Protein AF-A0A8X6WLJ3-F1 (afdb_monomer_lite)

Organism: NCBI:txid2747483

Secondary structure (DSSP, 8-state):
---TTS--HHHHHHHHHHHHHHHHHHHS--S-----PPPPS-SSPPB-PPPP--HHHHHHHHHHHHHHHHHTSS-----S-B---------

Sequence (91 aa):
MKPYHRRPEAVNLVIEEVSEDIERMRKSPLPVKTEHYVRLRGEKPIKTKSYRMSPRQINILKDEIKRLLDLGEIEIGQPDFTSPLILVESP

InterPro domains:
  IPR043502 DNA/RNA polymerase superfamily [SSF56672] (31-89)

Radius of gyration: 22.37 Å; chains: 1; bounding box: 70×23×37 Å

Structure (mmCIF, N/CA/C/O backbone):
data_AF-A0A8X6WLJ3-F1
#
_entry.id   AF-A0A8X6WLJ3-F1
#
loop_
_atom_site.group_PDB
_atom_site.id
_atom_site.type_symbol
_atom_site.label_atom_id
_atom_site.label_alt_id
_atom_site.label_comp_id
_atom_site.label_asym_id
_atom_site.label_entity_id
_atom_site.label_seq_id
_atom_site.pdbx_PDB_ins_code
_atom_site.Cartn_x
_atom_site.Cartn_y
_atom_site.Cartn_z
_atom_site.occupancy
_atom_site.B_iso_or_equiv
_atom_site.auth_seq_id
_atom_site.auth_comp_id
_atom_site.auth_asym_id
_atom_site.auth_atom_id
_atom_site.pdbx_PDB_model_num
ATOM 1 N N . MET A 1 1 ? -53.434 9.576 12.478 1.00 55.28 1 MET A N 1
ATOM 2 C CA . MET A 1 1 ? -52.027 10.004 12.317 1.00 55.28 1 MET A CA 1
ATOM 3 C C . MET A 1 1 ? -51.418 9.149 11.209 1.00 55.28 1 MET A C 1
ATOM 5 O O . MET A 1 1 ? -51.360 7.940 11.380 1.00 55.28 1 MET A O 1
ATOM 9 N N . LYS A 1 2 ? -51.126 9.708 10.023 1.00 55.06 2 LYS A N 1
ATOM 10 C CA . LYS A 1 2 ? -50.612 8.906 8.892 1.00 55.06 2 LYS A CA 1
ATOM 11 C C . LYS A 1 2 ? -49.143 8.524 9.159 1.00 55.06 2 LYS A C 1
ATOM 13 O O . LYS A 1 2 ? -48.416 9.349 9.712 1.00 55.06 2 LYS A O 1
ATOM 18 N N . PRO A 1 3 ? -48.694 7.304 8.816 1.00 60.25 3 PRO A N 1
ATOM 19 C CA . PRO A 1 3 ? -47.352 6.835 9.137 1.00 60.25 3 PRO A CA 1
ATOM 20 C C . PRO A 1 3 ? -46.355 7.409 8.121 1.00 60.25 3 PRO A C 1
ATOM 22 O O . PRO A 1 3 ? -45.933 6.731 7.193 1.00 60.25 3 PRO A O 1
ATOM 25 N N . TYR A 1 4 ? -45.979 8.677 8.291 1.00 59.53 4 TYR A N 1
ATOM 26 C CA . TYR A 1 4 ? -45.035 9.385 7.409 1.00 59.53 4 TYR A CA 1
ATOM 27 C C . TYR A 1 4 ? -43.598 8.829 7.436 1.00 59.53 4 TYR A C 1
ATOM 29 O O . TYR A 1 4 ? -42.757 9.263 6.662 1.00 59.53 4 TYR A O 1
ATOM 37 N N . HIS A 1 5 ? -43.315 7.860 8.308 1.00 68.19 5 HIS A N 1
ATOM 38 C CA . HIS A 1 5 ? -41.985 7.279 8.492 1.00 68.19 5 HIS A CA 1
ATOM 39 C C . HIS A 1 5 ? -41.778 5.991 7.689 1.00 68.19 5 HIS A C 1
ATOM 41 O O . HIS A 1 5 ? -40.667 5.465 7.652 1.00 68.19 5 HIS A O 1
ATOM 47 N N . ARG A 1 6 ? -42.831 5.446 7.061 1.00 70.69 6 ARG A N 1
ATOM 48 C CA . ARG A 1 6 ? -42.687 4.232 6.257 1.00 70.69 6 ARG A CA 1
ATOM 49 C C . ARG A 1 6 ? -42.217 4.620 4.862 1.00 70.69 6 ARG A C 1
ATOM 51 O O . ARG A 1 6 ? -42.944 5.277 4.120 1.00 70.69 6 ARG A O 1
ATOM 58 N N . ARG A 1 7 ? -40.994 4.209 4.524 1.00 75.25 7 ARG A N 1
ATOM 59 C CA . ARG A 1 7 ? -40.431 4.362 3.182 1.00 75.25 7 ARG A CA 1
ATOM 60 C C . ARG A 1 7 ? -41.381 3.712 2.159 1.00 75.25 7 ARG A C 1
ATOM 62 O O . ARG A 1 7 ? -41.804 2.579 2.402 1.00 75.25 7 ARG A O 1
ATOM 69 N N . PRO A 1 8 ? -41.759 4.405 1.067 1.00 84.12 8 PRO A N 1
ATOM 70 C CA . PRO A 1 8 ? -42.603 3.813 0.034 1.00 84.12 8 PRO A CA 1
ATOM 71 C C . PRO A 1 8 ? -41.916 2.595 -0.588 1.00 84.12 8 PRO A C 1
ATOM 73 O O . PRO A 1 8 ? -40.706 2.626 -0.810 1.00 84.12 8 PRO A O 1
ATOM 76 N N . GLU A 1 9 ? -42.680 1.548 -0.902 1.00 84.75 9 GLU A N 1
ATOM 77 C CA . GLU A 1 9 ? -42.147 0.278 -1.427 1.00 84.75 9 GLU A CA 1
ATOM 78 C C . GLU A 1 9 ? -41.344 0.465 -2.716 1.00 84.75 9 GLU A C 1
ATOM 80 O O . GLU A 1 9 ? -40.281 -0.127 -2.866 1.00 84.75 9 GLU A O 1
A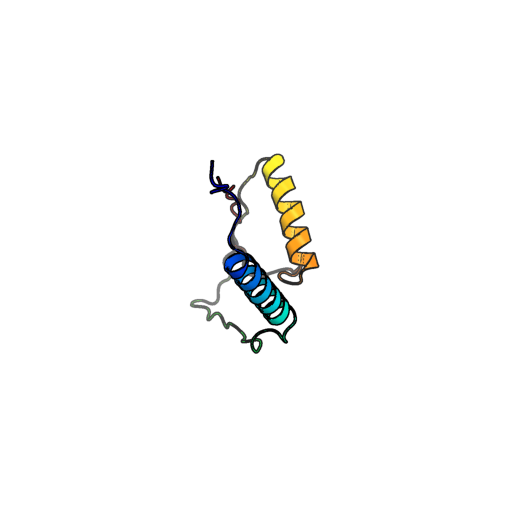TOM 85 N N . ALA A 1 10 ? -41.774 1.390 -3.580 1.00 84.06 10 ALA A N 1
ATOM 86 C CA . ALA A 1 10 ? -41.042 1.772 -4.785 1.00 84.06 10 ALA A CA 1
ATOM 87 C C . ALA A 1 10 ? -39.591 2.188 -4.496 1.00 84.06 10 ALA A C 1
ATOM 89 O O . ALA A 1 10 ? -38.699 1.915 -5.287 1.00 84.06 10 ALA A O 1
ATOM 90 N N . VAL A 1 11 ? -39.329 2.818 -3.348 1.00 83.81 11 VAL A N 1
ATOM 91 C CA . VAL A 1 11 ? -37.972 3.238 -2.991 1.00 83.81 11 VAL A CA 1
ATOM 92 C C . VAL A 1 11 ? -37.138 2.059 -2.479 1.00 83.81 11 VAL A C 1
ATOM 94 O O . VAL A 1 11 ? -35.927 2.067 -2.665 1.00 83.81 11 VAL A O 1
ATOM 97 N N . ASN A 1 12 ? -37.749 1.055 -1.846 1.00 84.19 12 ASN A N 1
ATOM 98 C CA . ASN A 1 12 ? -37.030 -0.157 -1.440 1.00 84.19 12 ASN A CA 1
ATOM 99 C C . ASN A 1 12 ? -36.631 -0.980 -2.665 1.00 84.19 12 ASN A C 1
ATOM 101 O O . ASN A 1 12 ? -35.480 -1.380 -2.757 1.00 84.19 12 ASN A O 1
ATOM 105 N N . LEU A 1 13 ? -37.542 -1.122 -3.631 1.00 84.38 13 LEU A N 1
ATOM 106 C CA . LEU A 1 13 ? -37.277 -1.814 -4.895 1.00 84.38 13 LEU A CA 1
ATOM 107 C C . LEU A 1 13 ? -36.111 -1.175 -5.657 1.00 84.38 13 LEU A C 1
ATOM 109 O O . LEU A 1 13 ? -35.205 -1.876 -6.085 1.00 84.38 13 LEU A O 1
ATOM 113 N N . VAL A 1 14 ? -36.081 0.159 -5.743 1.00 88.19 14 VAL A N 1
ATOM 114 C CA . VAL A 1 14 ? -34.967 0.879 -6.384 1.00 88.19 14 VAL A CA 1
ATOM 115 C C . VAL A 1 14 ? -33.648 0.672 -5.631 1.00 88.19 14 VAL A C 1
ATOM 117 O O . VAL A 1 14 ? -32.598 0.581 -6.256 1.00 88.19 14 VAL A O 1
ATOM 120 N N . ILE A 1 15 ? -33.661 0.597 -4.294 1.00 87.75 15 ILE A N 1
ATOM 121 C CA . ILE A 1 15 ? -32.435 0.291 -3.536 1.00 87.75 15 ILE A CA 1
ATOM 122 C C . ILE A 1 15 ? -31.975 -1.137 -3.800 1.00 87.75 15 ILE A C 1
ATOM 124 O O . ILE A 1 15 ? -30.779 -1.345 -3.973 1.00 87.75 15 ILE A O 1
ATOM 128 N N . GLU A 1 16 ? -32.897 -2.098 -3.787 1.00 87.00 16 GLU A N 1
ATOM 129 C CA . GLU A 1 16 ? -32.592 -3.506 -4.029 1.00 87.00 16 GLU A CA 1
ATOM 130 C C . GLU A 1 16 ? -31.985 -3.677 -5.424 1.00 87.00 16 GLU A C 1
ATOM 132 O O . GLU A 1 16 ? -30.863 -4.168 -5.528 1.00 87.00 16 GLU A O 1
ATOM 137 N N . GLU A 1 17 ? -32.627 -3.132 -6.458 1.00 87.62 17 GLU A N 1
ATOM 138 C CA . GLU A 1 17 ? -32.133 -3.128 -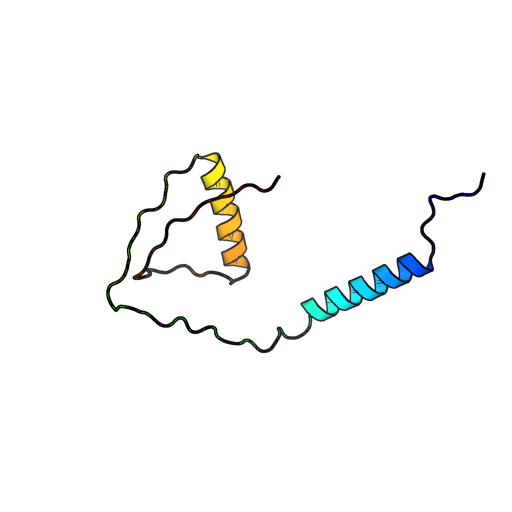7.841 1.00 87.62 17 GLU A CA 1
ATOM 139 C C . GLU A 1 17 ? -30.729 -2.507 -7.950 1.00 87.62 17 GLU A C 1
ATOM 141 O O . GLU A 1 17 ? -29.796 -3.140 -8.443 1.00 87.62 17 GLU A O 1
ATOM 146 N N . VAL A 1 18 ? -30.529 -1.306 -7.392 1.00 90.00 18 VAL A N 1
ATOM 147 C CA . VAL A 1 18 ? -29.216 -0.637 -7.411 1.00 90.00 18 VAL A CA 1
ATOM 148 C C . VAL A 1 18 ? -28.166 -1.432 -6.626 1.00 90.00 18 VAL A C 1
ATOM 150 O O . VAL A 1 18 ? -26.997 -1.461 -7.010 1.00 90.00 18 VAL A O 1
ATOM 153 N N . SER A 1 19 ? -28.545 -2.083 -5.524 1.00 85.50 19 SER A N 1
ATOM 154 C CA . SER A 1 19 ? -27.621 -2.897 -4.729 1.00 85.50 19 SER A CA 1
ATOM 155 C C . SER A 1 19 ? -27.185 -4.162 -5.470 1.00 85.50 19 SER A C 1
ATOM 157 O O . SER A 1 19 ? -25.998 -4.497 -5.452 1.00 85.50 19 SER A O 1
ATOM 159 N N . GLU A 1 20 ? -28.108 -4.810 -6.182 1.00 86.12 20 GLU A N 1
ATOM 160 C CA . GLU A 1 20 ? -27.829 -5.965 -7.032 1.00 86.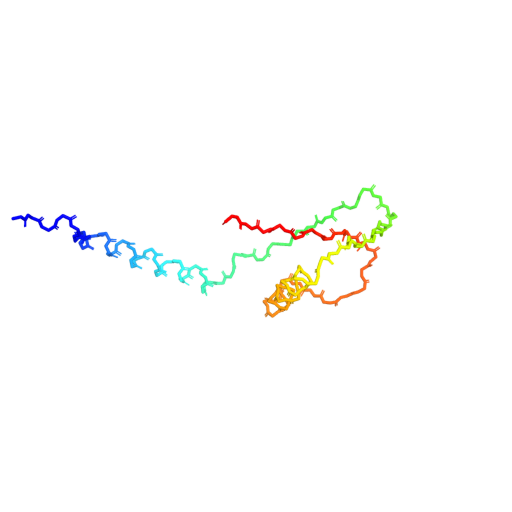12 20 GLU A CA 1
ATOM 161 C C . GLU A 1 20 ? -26.930 -5.586 -8.212 1.00 86.12 20 GLU A C 1
ATOM 163 O O . GLU A 1 20 ? -25.984 -6.317 -8.520 1.00 86.12 20 GLU A O 1
ATOM 168 N N . ASP A 1 21 ? -27.158 -4.425 -8.826 1.00 83.69 21 ASP A N 1
ATOM 169 C CA . ASP A 1 21 ? -26.309 -3.900 -9.896 1.00 83.69 21 ASP A CA 1
ATOM 170 C C . ASP A 1 21 ? -24.897 -3.573 -9.399 1.00 83.69 21 ASP A C 1
ATOM 172 O O . ASP A 1 21 ? -23.913 -3.932 -10.049 1.00 83.69 21 ASP A O 1
ATOM 176 N N . ILE A 1 22 ? -24.760 -2.975 -8.211 1.00 82.31 22 ILE A N 1
ATOM 177 C CA . ILE A 1 22 ? -23.452 -2.737 -7.581 1.00 82.31 22 ILE A CA 1
ATOM 178 C C . ILE A 1 22 ? -22.739 -4.066 -7.296 1.00 82.31 22 ILE A C 1
ATOM 180 O O . ILE A 1 22 ? -21.535 -4.189 -7.544 1.00 82.31 22 ILE A O 1
ATOM 184 N N . GLU A 1 23 ? -23.453 -5.076 -6.794 1.00 82.06 23 GLU A N 1
ATOM 185 C CA . GLU A 1 23 ? -22.889 -6.412 -6.590 1.00 82.06 23 GLU A CA 1
ATOM 186 C C . GLU A 1 23 ? -22.474 -7.071 -7.909 1.00 82.06 23 GLU A C 1
ATOM 188 O O . GLU A 1 23 ? -21.399 -7.674 -7.980 1.00 82.06 23 GLU A O 1
ATOM 193 N N . ARG A 1 24 ? -23.281 -6.937 -8.966 1.00 80.56 24 ARG A N 1
ATOM 194 C CA . ARG A 1 24 ? -22.943 -7.420 -10.311 1.00 80.56 24 ARG A CA 1
ATOM 195 C C . ARG A 1 24 ? -21.728 -6.704 -10.879 1.00 80.56 24 ARG A C 1
ATOM 197 O O . ARG A 1 24 ? -20.870 -7.383 -11.425 1.00 80.56 24 ARG A O 1
ATOM 204 N N . MET A 1 25 ? -21.601 -5.390 -10.710 1.00 75.00 25 MET A N 1
ATOM 205 C CA . MET A 1 25 ? -20.421 -4.623 -11.135 1.00 75.00 25 MET A CA 1
ATOM 206 C C . MET A 1 25 ? -19.155 -5.018 -10.367 1.00 75.00 25 MET A C 1
ATOM 208 O O . MET A 1 25 ? -18.060 -5.009 -10.922 1.00 75.00 25 MET A O 1
ATOM 212 N N . ARG A 1 26 ? -19.282 -5.389 -9.088 1.00 72.31 26 ARG A N 1
ATOM 213 C CA . ARG A 1 26 ? -18.157 -5.926 -8.305 1.00 72.31 26 ARG A CA 1
ATOM 214 C C . ARG A 1 26 ? -17.757 -7.341 -8.731 1.00 72.31 26 ARG A C 1
ATOM 216 O O . ARG A 1 26 ? -16.583 -7.682 -8.635 1.00 72.31 26 ARG A O 1
ATOM 223 N N . LYS A 1 27 ? -18.721 -8.165 -9.158 1.00 71.06 27 LYS A N 1
ATOM 224 C CA . LYS A 1 27 ? -18.516 -9.567 -9.579 1.00 71.06 27 LYS A CA 1
ATOM 225 C C . LYS A 1 27 ? -18.233 -9.718 -11.077 1.00 71.06 27 LYS A C 1
ATOM 227 O O . LYS A 1 27 ? -17.772 -10.778 -11.498 1.00 71.06 27 LYS A O 1
ATOM 232 N N . SER A 1 28 ? -18.525 -8.701 -11.887 1.00 64.88 28 SER A N 1
ATOM 233 C CA . SER A 1 28 ? -18.169 -8.671 -13.302 1.00 64.88 28 SER A CA 1
ATOM 234 C C . SER A 1 28 ? -16.647 -8.704 -13.445 1.00 64.88 28 SER A C 1
ATOM 236 O O . SER A 1 28 ? -15.955 -8.213 -12.548 1.00 64.88 28 SER A O 1
ATOM 238 N N . PRO A 1 29 ? -16.100 -9.241 -14.552 1.00 64.44 29 PRO A N 1
ATOM 239 C CA . PRO A 1 29 ? -14.677 -9.107 -14.825 1.00 64.44 29 PRO A CA 1
ATOM 240 C C . PRO A 1 29 ? -14.315 -7.630 -14.689 1.00 64.44 29 PRO A C 1
ATOM 242 O O . PRO A 1 29 ? -15.023 -6.785 -15.241 1.00 64.44 29 PRO A O 1
ATOM 245 N N . LEU A 1 30 ? -13.274 -7.332 -13.905 1.00 61.94 30 LEU A N 1
ATOM 246 C CA . LEU A 1 30 ? -12.784 -5.968 -13.704 1.00 61.94 30 LEU A CA 1
ATOM 247 C C . LEU A 1 30 ? -12.767 -5.228 -15.054 1.00 61.94 30 LEU A C 1
ATOM 249 O O . LEU A 1 30 ? -12.451 -5.865 -16.069 1.00 61.94 30 LEU A O 1
ATOM 253 N N . PRO A 1 31 ? -13.081 -3.915 -15.097 1.00 63.53 31 PRO A N 1
ATOM 254 C CA . PRO A 1 31 ? -12.887 -3.132 -16.314 1.00 63.53 31 PRO A CA 1
ATOM 255 C C . PRO A 1 31 ? -11.501 -3.455 -16.868 1.00 63.53 31 PRO A C 1
ATOM 257 O O . PRO A 1 31 ? -10.558 -3.563 -16.081 1.00 63.53 31 PRO A O 1
ATOM 260 N N . VAL A 1 32 ? -11.416 -3.703 -18.183 1.00 67.44 32 VAL A N 1
ATOM 261 C CA . VAL A 1 32 ? -10.206 -4.167 -18.883 1.00 67.44 32 VAL A CA 1
ATOM 262 C C . VAL A 1 32 ? -8.973 -3.564 -18.219 1.00 67.44 32 VAL A C 1
ATOM 264 O O . VAL A 1 32 ? -8.801 -2.342 -18.254 1.00 67.44 32 VAL A O 1
ATOM 267 N N . LYS A 1 33 ? -8.172 -4.408 -17.546 1.00 69.31 33 LYS A N 1
ATOM 268 C CA . LYS A 1 33 ? -7.001 -3.957 -16.787 1.00 69.31 33 LYS A CA 1
ATOM 269 C C . LYS A 1 33 ? -6.139 -3.117 -17.725 1.00 69.31 33 LYS A C 1
ATOM 271 O O . LYS A 1 33 ? -5.571 -3.634 -18.681 1.00 69.31 33 LYS A O 1
ATOM 276 N N . THR A 1 34 ? -6.116 -1.813 -17.481 1.00 80.94 34 THR A N 1
ATOM 277 C CA . THR A 1 34 ? -5.332 -0.857 -18.257 1.00 80.94 34 THR A CA 1
ATOM 278 C C . THR A 1 34 ? -4.107 -0.517 -17.434 1.00 80.94 34 THR A C 1
ATOM 280 O O . THR A 1 34 ? -4.225 -0.132 -16.272 1.00 80.94 34 THR A O 1
ATOM 283 N N . GLU A 1 35 ? -2.929 -0.693 -18.018 1.00 88.50 35 GLU A N 1
ATOM 284 C CA . GLU A 1 35 ? -1.670 -0.409 -17.340 1.00 88.50 35 GLU A CA 1
ATOM 285 C C . GLU A 1 35 ? -1.390 1.0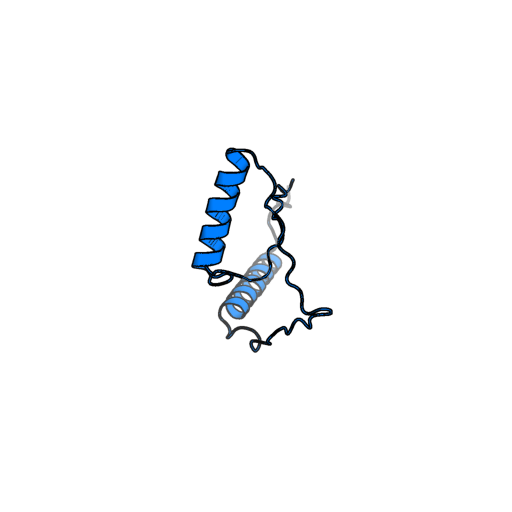96 -17.343 1.00 88.50 35 GLU A C 1
ATOM 287 O O . GLU A 1 35 ? -1.500 1.773 -18.369 1.00 88.50 35 GLU A O 1
ATOM 292 N N . HIS A 1 36 ? -1.011 1.631 -16.184 1.00 89.69 36 HIS A N 1
ATOM 293 C CA . HIS A 1 36 ? -0.609 3.024 -16.048 1.00 89.69 36 HIS A CA 1
ATOM 294 C C . HIS A 1 36 ? 0.920 3.138 -16.072 1.00 89.69 36 HIS A C 1
ATOM 296 O O . HIS A 1 36 ? 1.599 2.760 -15.119 1.00 89.69 36 HIS A O 1
ATOM 302 N N . TYR A 1 37 ? 1.468 3.695 -17.154 1.00 93.06 37 TYR A N 1
ATOM 303 C CA . TYR A 1 37 ? 2.909 3.910 -17.301 1.00 93.06 37 TYR A CA 1
ATOM 304 C C . TYR A 1 37 ? 3.330 5.295 -16.802 1.00 93.06 37 TYR A C 1
ATOM 306 O O . TYR A 1 37 ? 2.917 6.322 -17.345 1.00 93.06 37 TYR A O 1
ATOM 314 N N . VAL A 1 38 ? 4.232 5.330 -15.820 1.00 91.19 38 VAL A N 1
ATOM 315 C CA . VAL A 1 38 ? 4.821 6.572 -15.299 1.00 91.19 38 VAL A CA 1
ATOM 316 C C . VAL A 1 38 ? 6.157 6.843 -15.994 1.00 91.19 38 VAL A C 1
ATOM 318 O O . VAL A 1 38 ? 7.106 6.077 -15.853 1.00 91.19 38 VAL A O 1
ATOM 321 N N . ARG A 1 39 ? 6.257 7.949 -16.745 1.00 94.31 39 ARG A N 1
ATOM 322 C CA . ARG A 1 39 ? 7.510 8.357 -17.410 1.00 94.31 39 ARG A CA 1
ATOM 323 C C . ARG A 1 39 ? 8.401 9.147 -16.456 1.00 94.31 39 ARG A C 1
ATOM 325 O O . ARG A 1 39 ? 7.966 10.143 -15.878 1.00 94.31 39 ARG A O 1
ATOM 332 N N . LEU A 1 40 ? 9.662 8.742 -16.342 1.00 91.56 40 LEU A N 1
ATOM 333 C CA . LEU A 1 40 ? 10.651 9.448 -15.532 1.00 91.56 40 LEU A CA 1
ATOM 334 C C . LEU A 1 40 ? 11.116 10.728 -16.237 1.00 91.56 40 LEU A C 1
ATOM 336 O O . LEU A 1 40 ? 11.389 10.728 -17.435 1.00 91.56 40 LEU A O 1
ATOM 340 N N . ARG A 1 41 ? 11.228 11.827 -15.481 1.00 90.25 41 ARG A N 1
ATOM 341 C CA . ARG A 1 41 ? 11.848 13.079 -15.962 1.00 90.25 41 ARG A CA 1
ATOM 342 C C . ARG A 1 41 ? 13.366 13.115 -15.770 1.00 90.25 41 ARG A C 1
ATOM 344 O O . ARG A 1 41 ? 14.022 13.995 -16.312 1.00 90.25 41 ARG A O 1
ATOM 351 N N . GLY A 1 42 ? 13.914 12.194 -14.985 1.00 87.44 42 GLY A N 1
ATOM 352 C CA . GLY A 1 42 ? 15.340 12.076 -14.717 1.00 87.44 42 GLY A CA 1
ATOM 353 C C . GLY A 1 42 ? 15.666 10.680 -14.207 1.00 87.44 42 GLY A C 1
ATOM 354 O O . GLY A 1 42 ? 14.798 9.990 -13.677 1.00 87.44 42 GLY A O 1
ATOM 355 N N . GLU A 1 43 ? 16.915 10.270 -14.387 1.00 83.69 43 GLU A N 1
ATOM 356 C CA . GLU A 1 43 ? 17.352 8.891 -14.136 1.00 83.69 43 GLU A CA 1
ATOM 357 C C . GLU A 1 43 ? 17.719 8.636 -12.672 1.00 83.69 43 GLU A C 1
ATOM 359 O O . GLU A 1 43 ? 17.723 7.497 -12.217 1.00 83.69 43 GLU A O 1
ATOM 364 N N . LYS A 1 44 ? 18.031 9.693 -11.913 1.00 91.94 44 LYS A N 1
ATOM 365 C CA . LYS A 1 44 ? 18.512 9.556 -10.539 1.00 91.94 44 LYS A CA 1
ATOM 366 C C . LYS A 1 44 ? 17.358 9.223 -9.584 1.00 91.94 44 LYS A C 1
ATOM 368 O O . LYS A 1 44 ? 16.457 10.054 -9.434 1.00 91.94 44 LYS A O 1
ATOM 373 N N . PRO A 1 45 ? 17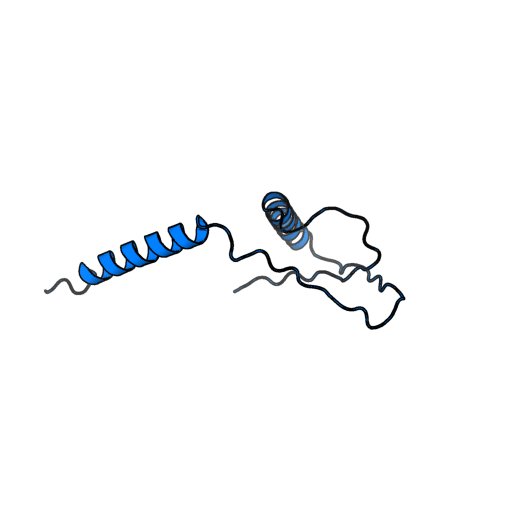.413 8.089 -8.861 1.00 92.12 45 PRO A N 1
ATOM 374 C CA . PRO A 1 45 ? 16.381 7.754 -7.895 1.00 92.12 45 PRO A CA 1
ATOM 375 C C . PRO A 1 45 ? 16.363 8.716 -6.709 1.00 92.12 45 PRO A C 1
ATOM 377 O O . PRO A 1 45 ? 17.408 9.137 -6.201 1.00 92.12 45 PRO A O 1
ATOM 380 N N . ILE A 1 46 ? 15.159 9.046 -6.247 1.00 91.69 46 ILE A N 1
ATOM 381 C CA . ILE A 1 46 ? 14.949 9.869 -5.056 1.00 91.69 46 ILE A CA 1
ATOM 382 C C . ILE A 1 46 ? 14.617 8.936 -3.895 1.00 91.69 46 ILE A C 1
ATOM 384 O O . ILE A 1 46 ? 13.629 8.204 -3.941 1.00 91.69 46 ILE A O 1
ATOM 388 N N . LYS A 1 47 ? 15.444 8.984 -2.846 1.00 93.44 47 LYS A N 1
ATOM 389 C CA . LYS A 1 47 ? 15.238 8.235 -1.604 1.00 93.44 47 LYS A CA 1
ATOM 390 C C . LYS A 1 47 ? 15.000 9.203 -0.458 1.00 93.44 47 LYS A C 1
ATOM 392 O O . LYS A 1 47 ? 15.889 9.963 -0.075 1.00 93.44 47 LYS A O 1
ATOM 397 N N . THR A 1 48 ? 13.795 9.174 0.091 1.00 93.44 48 THR A N 1
ATOM 398 C CA . THR A 1 48 ? 13.408 9.971 1.259 1.00 93.44 48 THR A CA 1
ATOM 399 C C . THR A 1 48 ? 13.169 9.072 2.467 1.00 93.44 48 THR A C 1
ATOM 401 O O . THR A 1 48 ? 12.718 7.932 2.335 1.00 93.44 48 THR A O 1
ATOM 404 N N . LYS A 1 49 ? 13.523 9.574 3.656 1.00 90.75 49 LYS A N 1
ATOM 405 C CA . LYS A 1 49 ? 13.262 8.884 4.925 1.00 90.75 49 LYS A CA 1
ATOM 406 C C . LYS A 1 49 ? 11.802 9.077 5.325 1.00 90.75 49 LYS A C 1
ATOM 408 O O . LYS A 1 49 ? 11.277 10.181 5.204 1.00 90.75 49 LYS A O 1
ATOM 413 N N . SER A 1 50 ? 11.190 8.031 5.868 1.00 92.00 50 SER A N 1
ATOM 414 C CA . SER A 1 50 ? 9.841 8.100 6.429 1.00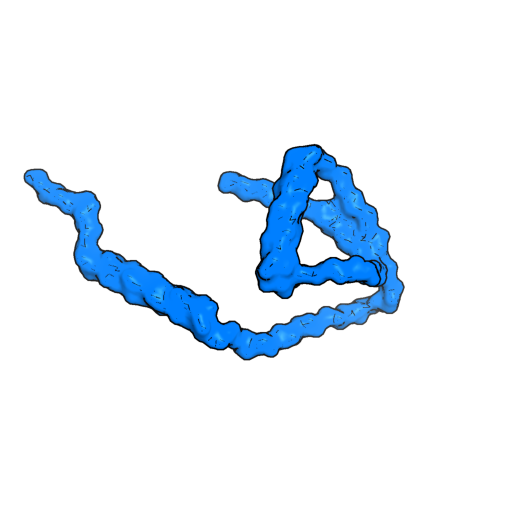 92.00 50 SER A CA 1
ATOM 415 C C . SER A 1 50 ? 9.774 9.064 7.614 1.00 92.00 50 SER A C 1
ATOM 417 O O . SER A 1 50 ? 10.720 9.172 8.402 1.00 92.00 50 SER A O 1
ATOM 419 N N . TYR A 1 51 ? 8.636 9.741 7.763 1.00 93.81 51 TYR A N 1
ATOM 420 C CA . TYR A 1 51 ? 8.377 10.575 8.930 1.00 93.81 51 TYR A CA 1
ATOM 421 C C . TYR A 1 51 ? 8.241 9.731 10.198 1.00 93.81 51 TYR A C 1
ATOM 423 O O . TYR A 1 51 ? 7.823 8.571 10.168 1.00 93.81 51 TYR A O 1
ATOM 431 N N . ARG A 1 52 ? 8.591 10.335 11.338 1.00 93.25 52 ARG A N 1
ATOM 432 C CA . ARG A 1 52 ? 8.307 9.745 12.647 1.00 93.25 52 ARG A CA 1
ATOM 433 C C . ARG A 1 52 ? 6.808 9.818 12.907 1.00 93.25 52 ARG A C 1
ATOM 435 O O . ARG A 1 52 ? 6.196 10.856 12.684 1.00 93.25 52 ARG A O 1
ATOM 442 N N . MET A 1 53 ? 6.251 8.727 13.412 1.00 92.38 53 MET A N 1
ATOM 443 C CA . MET A 1 53 ? 4.829 8.597 13.715 1.00 92.38 53 MET A CA 1
ATOM 444 C C . MET A 1 53 ? 4.649 8.050 15.126 1.00 92.38 53 MET A C 1
ATOM 446 O O . MET A 1 53 ? 5.528 7.362 15.653 1.00 92.38 53 MET A O 1
ATOM 450 N N . SER A 1 54 ? 3.521 8.380 15.750 1.00 94.69 54 SER A N 1
ATOM 451 C CA . SER A 1 54 ? 3.196 7.876 17.085 1.00 94.69 54 SER A CA 1
ATOM 452 C C . SER A 1 54 ? 2.906 6.366 17.060 1.00 94.69 54 SER A C 1
ATOM 454 O O . SER A 1 54 ? 2.514 5.831 16.018 1.00 94.69 54 SER A O 1
ATOM 456 N N . PRO A 1 55 ? 3.024 5.657 18.200 1.00 96.38 55 PRO A N 1
ATOM 457 C CA . PRO A 1 55 ? 2.710 4.228 18.269 1.00 96.38 55 PRO A CA 1
ATOM 458 C C . PRO A 1 55 ? 1.298 3.880 17.774 1.00 96.38 55 PRO A C 1
ATOM 460 O O . PRO A 1 55 ? 1.124 2.890 17.069 1.00 96.38 55 PRO A O 1
ATOM 463 N N . ARG A 1 56 ? 0.300 4.728 18.074 1.00 95.31 56 ARG A N 1
ATOM 464 C CA . ARG A 1 56 ? -1.077 4.573 17.574 1.00 95.31 56 ARG A CA 1
ATOM 465 C C . ARG A 1 56 ? -1.117 4.593 16.046 1.00 95.31 56 ARG A C 1
ATOM 467 O O . ARG A 1 56 ? -1.688 3.692 15.445 1.00 95.31 56 ARG A O 1
ATOM 474 N N . GLN A 1 57 ? -0.484 5.589 15.429 1.00 94.50 57 GLN A N 1
ATOM 475 C CA . GLN A 1 57 ? -0.454 5.726 13.970 1.00 94.50 57 GLN A CA 1
ATOM 476 C C . GLN A 1 57 ? 0.276 4.552 13.306 1.00 94.50 57 GLN A C 1
ATOM 478 O O . GLN A 1 57 ? -0.159 4.075 12.265 1.00 94.50 57 GLN A O 1
ATOM 483 N N . ILE A 1 58 ? 1.343 4.036 13.926 1.00 94.38 58 ILE A N 1
ATOM 484 C CA . ILE A 1 58 ? 2.045 2.841 13.436 1.00 94.38 58 ILE A CA 1
ATOM 485 C C . ILE A 1 58 ? 1.121 1.618 13.435 1.00 94.38 58 ILE A C 1
ATOM 487 O O . ILE A 1 58 ? 1.160 0.844 12.484 1.00 94.38 58 ILE A O 1
ATOM 491 N N . ASN A 1 59 ? 0.298 1.435 14.469 1.00 96.19 59 ASN A N 1
ATOM 492 C CA . ASN A 1 59 ? -0.641 0.312 14.517 1.00 96.19 59 ASN A CA 1
ATOM 493 C C . ASN A 1 59 ? -1.709 0.427 13.424 1.00 96.19 59 ASN A C 1
ATOM 495 O O . ASN A 1 59 ? -1.903 -0.529 12.683 1.00 96.19 59 ASN A O 1
ATOM 499 N N . ILE A 1 60 ? -2.297 1.617 13.251 1.00 95.81 60 ILE A N 1
ATOM 500 C CA . ILE A 1 60 ? -3.258 1.885 12.166 1.00 95.81 60 ILE A CA 1
ATOM 501 C C . ILE A 1 60 ? -2.635 1.556 10.802 1.00 95.81 60 ILE A C 1
ATOM 503 O O . ILE A 1 60 ? -3.245 0.884 9.976 1.00 95.81 60 ILE A O 1
ATOM 507 N N . LEU A 1 61 ? -1.390 1.982 10.577 1.00 94.62 61 LEU A N 1
ATOM 508 C CA . LEU A 1 61 ? -0.694 1.709 9.323 1.00 94.62 61 LEU A CA 1
ATOM 509 C C . LEU A 1 61 ? -0.387 0.233 9.106 1.00 94.62 61 LEU A C 1
ATOM 511 O O . LEU A 1 61 ? -0.448 -0.225 7.972 1.00 94.62 61 LEU A O 1
ATOM 515 N N . LYS A 1 62 ? -0.045 -0.519 10.154 1.00 95.44 62 LYS A N 1
ATOM 516 C CA . LYS A 1 62 ? 0.197 -1.963 10.029 1.00 95.44 62 LYS A CA 1
ATOM 517 C C . LYS A 1 62 ? -1.057 -2.699 9.573 1.00 95.44 62 LYS A C 1
ATOM 519 O O . LYS A 1 62 ? -0.954 -3.555 8.698 1.00 95.44 62 LYS A O 1
ATOM 524 N N . ASP A 1 63 ? -2.204 -2.349 10.144 1.00 96.69 63 ASP A N 1
ATOM 525 C CA . ASP A 1 63 ? -3.479 -2.969 9.794 1.00 96.69 63 ASP A CA 1
ATOM 526 C C . ASP A 1 63 ? -3.873 -2.637 8.347 1.00 96.69 63 ASP A C 1
ATOM 528 O O . ASP A 1 63 ? -4.245 -3.535 7.590 1.00 96.69 63 ASP A O 1
ATOM 532 N N . GLU A 1 64 ? -3.699 -1.381 7.922 1.00 96.25 64 GLU A N 1
ATOM 533 C CA . GLU A 1 64 ? -4.011 -0.974 6.547 1.00 96.25 64 GLU A CA 1
ATOM 534 C C . GLU A 1 64 ? -3.030 -1.562 5.521 1.00 96.25 64 GLU A C 1
ATOM 536 O O . GLU A 1 64 ? -3.454 -2.070 4.487 1.00 96.25 64 GLU A O 1
ATOM 541 N N . ILE A 1 65 ? -1.723 -1.584 5.810 1.00 96.38 65 ILE A N 1
ATOM 542 C CA . ILE A 1 65 ? -0.729 -2.234 4.937 1.00 96.38 65 ILE A CA 1
ATOM 543 C C . ILE A 1 65 ? -1.049 -3.722 4.787 1.00 96.38 65 ILE A C 1
ATOM 545 O O . ILE A 1 65 ? -0.995 -4.244 3.675 1.00 96.38 65 ILE A O 1
ATOM 549 N N . LYS A 1 66 ? -1.411 -4.406 5.880 1.00 97.94 66 LYS A N 1
ATOM 550 C CA . LYS A 1 66 ? -1.820 -5.812 5.825 1.00 97.94 66 LYS A CA 1
ATOM 551 C C . LYS A 1 66 ? -3.041 -5.994 4.924 1.00 97.94 66 LYS A C 1
ATOM 553 O O . LYS A 1 66 ? -3.019 -6.851 4.050 1.00 97.94 66 LYS A O 1
ATOM 558 N N . ARG A 1 67 ? -4.064 -5.155 5.086 1.00 97.50 67 ARG A N 1
ATOM 559 C CA . ARG A 1 67 ? -5.257 -5.183 4.235 1.00 97.50 67 ARG A CA 1
ATOM 560 C C . ARG A 1 67 ? -4.916 -4.986 2.754 1.00 97.50 67 ARG A C 1
ATOM 562 O O . ARG A 1 67 ? -5.441 -5.714 1.920 1.00 97.50 67 ARG A O 1
ATOM 569 N N . LEU A 1 68 ? -4.058 -4.021 2.421 1.00 97.56 68 LEU A N 1
ATOM 570 C CA . LEU A 1 68 ? -3.659 -3.755 1.034 1.00 97.56 68 LEU A CA 1
ATOM 571 C C . LEU A 1 68 ? -2.848 -4.912 0.430 1.00 97.56 68 LEU A C 1
ATOM 573 O O . LEU A 1 68 ? -3.026 -5.222 -0.747 1.00 97.56 68 LEU A O 1
ATOM 577 N N . LEU A 1 69 ? -2.003 -5.571 1.231 1.00 97.44 69 LEU A N 1
ATOM 578 C CA . LEU A 1 69 ? -1.293 -6.792 0.832 1.00 97.44 69 LEU A CA 1
ATOM 579 C C . LEU A 1 69 ? -2.268 -7.952 0.582 1.00 97.44 69 LEU A C 1
ATOM 581 O O . LEU A 1 69 ? -2.157 -8.624 -0.438 1.00 97.44 69 LEU A O 1
ATOM 585 N N . ASP A 1 70 ? -3.243 -8.157 1.473 1.00 97.12 70 ASP A N 1
ATOM 586 C CA . ASP A 1 70 ? -4.252 -9.219 1.348 1.00 97.12 70 ASP A CA 1
ATOM 587 C C . ASP A 1 70 ? -5.144 -9.025 0.104 1.00 97.12 70 ASP A C 1
ATOM 589 O O . ASP A 1 70 ? -5.588 -9.998 -0.504 1.00 97.12 70 ASP A O 1
ATOM 593 N N . LEU A 1 71 ? -5.390 -7.770 -0.297 1.00 95.44 71 LEU A N 1
ATOM 594 C CA . LEU A 1 71 ? -6.113 -7.424 -1.528 1.00 95.44 71 LEU A CA 1
ATOM 595 C C . LEU A 1 71 ? -5.252 -7.546 -2.799 1.00 95.44 71 LEU A C 1
ATOM 597 O O . LEU A 1 71 ? -5.804 -7.567 -3.898 1.00 95.44 71 LEU A O 1
ATOM 601 N N . GLY A 1 72 ? -3.924 -7.627 -2.667 1.00 93.19 72 GLY A N 1
ATOM 602 C CA . GLY A 1 72 ? -2.992 -7.637 -3.798 1.00 93.19 72 GLY A CA 1
ATOM 603 C C . GLY A 1 72 ? -2.823 -6.277 -4.485 1.00 93.19 72 GLY A C 1
ATOM 604 O O . GLY A 1 72 ? -2.411 -6.228 -5.640 1.00 93.19 72 GLY A O 1
ATOM 605 N N . GLU A 1 73 ? -3.149 -5.178 -3.797 1.00 93.88 73 GLU A N 1
ATOM 606 C CA . GLU A 1 73 ? -3.002 -3.808 -4.321 1.00 93.88 73 GLU A CA 1
ATOM 607 C C . GLU A 1 73 ? -1.564 -3.283 -4.174 1.00 93.88 73 GLU A C 1
ATOM 609 O O . GLU A 1 73 ? -1.141 -2.379 -4.896 1.00 93.88 73 GLU A O 1
ATOM 614 N N . ILE A 1 74 ? -0.805 -3.839 -3.223 1.00 95.81 74 ILE A N 1
ATOM 615 C CA . ILE A 1 74 ? 0.613 -3.537 -3.007 1.00 95.81 74 ILE A CA 1
ATOM 616 C C . ILE A 1 74 ? 1.415 -4.824 -2.824 1.00 95.81 74 ILE A C 1
ATOM 618 O O . ILE A 1 74 ? 0.877 -5.863 -2.450 1.00 95.81 74 ILE A O 1
ATOM 622 N N . GLU A 1 75 ? 2.728 -4.725 -3.019 1.00 96.00 75 GLU A N 1
ATOM 623 C CA . GLU A 1 75 ? 3.664 -5.841 -2.898 1.00 96.00 75 GLU A CA 1
ATOM 624 C C . GLU A 1 75 ? 4.886 -5.441 -2.062 1.00 96.00 75 GLU A C 1
ATOM 626 O O . GLU A 1 75 ? 5.266 -4.268 -1.984 1.00 96.00 75 GLU A O 1
ATOM 631 N N . ILE A 1 76 ? 5.524 -6.425 -1.426 1.00 96.06 76 ILE A N 1
ATOM 632 C CA . ILE A 1 76 ? 6.778 -6.215 -0.695 1.00 96.06 76 ILE A CA 1
ATOM 633 C C . ILE A 1 76 ? 7.937 -6.262 -1.693 1.00 96.06 76 ILE A C 1
ATOM 635 O O . ILE A 1 76 ? 8.105 -7.245 -2.409 1.00 96.06 76 ILE A O 1
ATOM 639 N N . GLY A 1 77 ? 8.786 -5.236 -1.692 1.00 93.50 77 GLY A N 1
ATOM 640 C CA . GLY A 1 77 ? 9.950 -5.168 -2.572 1.00 93.50 77 GLY A CA 1
ATOM 641 C C . GLY A 1 77 ? 11.065 -4.280 -2.030 1.00 93.50 77 GLY A C 1
ATOM 642 O O . GLY A 1 77 ? 10.959 -3.697 -0.949 1.00 93.50 77 GLY A O 1
ATOM 643 N N . GLN A 1 78 ? 12.146 -4.171 -2.802 1.00 91.19 78 GLN A N 1
ATOM 644 C CA . GLN A 1 78 ? 13.266 -3.264 -2.534 1.00 91.19 78 GLN A CA 1
ATOM 645 C C . GLN A 1 78 ? 13.336 -2.199 -3.639 1.00 91.19 78 GLN A C 1
ATOM 647 O O . GLN A 1 78 ? 14.089 -2.368 -4.596 1.00 91.19 78 GLN A O 1
ATOM 652 N N . PRO A 1 79 ? 12.524 -1.130 -3.561 1.00 90.62 79 PRO A N 1
ATOM 653 C CA . PRO A 1 79 ? 12.443 -0.145 -4.630 1.00 90.62 79 PRO A CA 1
ATOM 654 C C . PRO A 1 79 ? 13.648 0.805 -4.634 1.00 90.62 79 PRO A C 1
ATOM 656 O O . PRO A 1 79 ? 14.168 1.209 -3.588 1.00 90.62 79 PRO A O 1
ATOM 659 N N . ASP A 1 80 ? 14.042 1.244 -5.829 1.00 92.62 80 ASP A N 1
ATOM 660 C CA . ASP A 1 80 ? 15.068 2.279 -5.999 1.00 92.62 80 ASP A CA 1
ATOM 661 C C . ASP A 1 80 ? 14.578 3.675 -5.590 1.00 92.62 80 ASP A C 1
ATOM 663 O O . ASP A 1 80 ? 15.380 4.536 -5.220 1.00 92.62 80 ASP A O 1
ATOM 667 N N . PHE A 1 81 ? 13.260 3.884 -5.599 1.00 93.12 81 PHE A N 1
ATOM 668 C CA . PHE A 1 81 ? 12.591 5.131 -5.237 1.00 93.12 81 PHE A CA 1
ATOM 669 C C . PHE A 1 81 ? 11.845 4.966 -3.913 1.00 93.12 81 PHE A C 1
ATOM 671 O O . PHE A 1 81 ? 11.146 3.975 -3.712 1.00 93.12 81 PHE A O 1
ATOM 678 N N . THR A 1 82 ? 11.946 5.954 -3.020 1.00 94.44 82 THR A N 1
ATOM 679 C CA . THR A 1 82 ? 11.156 5.974 -1.780 1.00 94.44 82 THR A CA 1
ATOM 680 C C . THR A 1 82 ? 10.553 7.351 -1.534 1.00 94.44 82 THR A C 1
ATOM 682 O O . THR A 1 82 ? 11.244 8.375 -1.579 1.00 94.44 82 THR A O 1
ATOM 685 N N . SER A 1 83 ? 9.258 7.367 -1.228 1.00 92.94 83 SER A N 1
ATOM 686 C CA . SER A 1 83 ? 8.499 8.550 -0.812 1.00 92.94 83 SER A CA 1
ATOM 687 C C . SER A 1 83 ? 8.038 8.377 0.637 1.00 92.94 83 SER A C 1
ATOM 689 O O . SER A 1 83 ? 7.783 7.244 1.054 1.00 92.94 83 SER A O 1
ATOM 691 N N . PRO A 1 84 ? 7.941 9.455 1.433 1.00 94.44 84 PRO A N 1
ATOM 692 C CA . PRO A 1 84 ? 7.480 9.332 2.803 1.00 94.44 84 PRO A CA 1
ATOM 693 C C . PRO A 1 84 ? 5.959 9.133 2.823 1.00 94.44 84 PRO A C 1
ATOM 695 O O . PRO A 1 84 ? 5.244 9.661 1.973 1.00 94.44 84 PRO A O 1
ATOM 698 N N . LEU A 1 85 ? 5.462 8.400 3.817 1.00 92.00 85 LEU A N 1
ATOM 699 C CA . LEU A 1 85 ? 4.032 8.178 4.027 1.00 92.00 85 LEU A CA 1
ATOM 700 C C . LEU A 1 85 ? 3.498 9.121 5.112 1.00 92.00 85 LEU A C 1
ATOM 702 O O . LEU A 1 85 ? 4.180 9.374 6.109 1.00 92.00 85 LEU A O 1
ATOM 706 N N . ILE A 1 86 ? 2.275 9.621 4.923 1.00 91.88 86 ILE A N 1
ATOM 707 C CA . ILE A 1 86 ? 1.547 10.444 5.895 1.00 91.88 86 ILE A CA 1
ATOM 708 C C . ILE A 1 86 ? 0.190 9.789 6.152 1.00 91.88 86 ILE A C 1
ATOM 710 O O . ILE A 1 86 ? -0.553 9.520 5.212 1.00 91.88 86 ILE A O 1
ATOM 714 N N . LEU A 1 87 ? -0.129 9.545 7.424 1.00 93.00 87 LEU A N 1
ATOM 715 C CA . LEU A 1 87 ? -1.452 9.089 7.844 1.00 93.00 87 LEU A CA 1
ATOM 716 C C . LEU A 1 87 ? -2.346 10.301 8.126 1.00 93.00 87 LEU A C 1
ATOM 718 O O . LEU A 1 87 ? -1.975 11.167 8.920 1.00 93.00 87 LEU A O 1
ATOM 722 N N . VAL A 1 88 ? -3.527 10.327 7.511 1.00 91.56 88 VAL A N 1
ATOM 723 C CA . VAL A 1 88 ? -4.569 11.332 7.752 1.00 91.56 88 VAL A CA 1
ATOM 724 C C . VAL A 1 88 ? -5.811 10.607 8.264 1.00 91.56 88 VAL A C 1
ATOM 726 O O . VAL A 1 88 ? -6.345 9.746 7.572 1.00 91.56 88 VAL A O 1
ATOM 729 N N . GLU A 1 89 ? -6.248 10.930 9.481 1.00 88.44 89 GLU A N 1
ATOM 730 C CA . GLU A 1 89 ? -7.491 10.400 10.054 1.00 88.44 89 GLU A CA 1
ATOM 731 C C . GLU A 1 89 ? -8.672 11.228 9.515 1.00 88.44 89 GLU A C 1
ATOM 733 O O . GLU A 1 89 ? -8.636 12.460 9.549 1.00 88.44 89 GLU A O 1
ATOM 738 N N . SER A 1 90 ? -9.692 10.563 8.967 1.00 88.00 90 SER A N 1
ATOM 739 C CA . SER A 1 90 ? -10.923 11.221 8.515 1.00 88.00 90 SER A CA 1
ATOM 740 C C . SER A 1 90 ? -11.799 11.633 9.711 1.00 88.00 90 SER A C 1
ATOM 742 O O . SER A 1 90 ? -11.775 10.914 10.713 1.00 88.00 90 SER A O 1
ATOM 744 N N . PRO A 1 91 ? -12.565 12.742 9.616 1.00 79.50 91 PRO A N 1
ATOM 745 C CA . PRO A 1 91 ? -13.503 13.172 10.659 1.00 79.50 91 PRO A CA 1
ATOM 746 C C . PRO A 1 91 ? -14.587 12.140 10.985 1.00 79.50 91 PRO A C 1
ATOM 748 O O . PRO A 1 91 ? -14.980 11.387 10.063 1.00 79.50 91 PRO A O 1
#

pLDDT: mean 86.68, std 10.84, range [55.06, 97.94]

Foldseek 3Di:
DDCPPDDDVVVVVVVVVVVVVVVCQVVPDPDPDDDDDDDDPDDQAAEDDADDDDPVVVVVVVVVVVVCVVVVVDDDDDDSHDDYDDDDDDD